Protein AF-A0AAF0UEZ4-F1 (afdb_monomer_lite)

InterPro domains:
  IPR000528 Plant non-specific lipid-transfer protein/Par allergen [PR00382] (25-41)
  IPR000528 Plant non-specific lipid-transfer protein/Par allergen [PR00382] (63-78)
  IPR000528 Plant non-specific lipid-transfer protein/Par allergen [PR00382] (80-97)
  IPR000528 Plant non-specific lipid-transfer protein/Par allergen [PR00382] (99-110)
  IPR000528 Plant non-specific lipid-transfer protein/Par allergen [PTHR33076] (3-109)
  IPR016140 Bifunctional inhibitor/plant lipid transfer protein/seed storage helical domain [PF00234] (26-108)
  IPR016140 Bifunctional inhibitor/plant lipid transfer protein/seed storage helical domain [SM00499] (11-108)
  IPR036312 Bifunctional inhibitor/plant lipid transfer protein/seed storage helical domain superfamily [G3DSA:1.10.110.10] (23-111)
  IPR036312 Bifunctional inhibitor/plant lipid transfer protein/seed storage helical domain superfamily [SSF47699] (25-111)

Organism: Solanum verrucosum (NCBI:txid315347)

Structure (mmCIF, N/CA/C/O backbone):
data_AF-A0AAF0UEZ4-F1
#
_entry.id   AF-A0AAF0UEZ4-F1
#
loop_
_atom_site.group_PDB
_atom_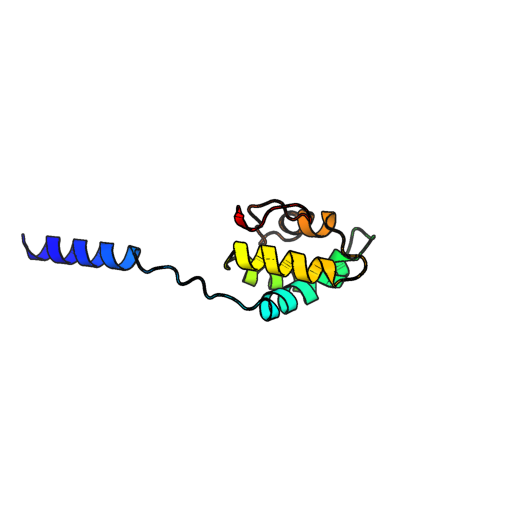site.id
_atom_site.type_symbol
_atom_site.label_atom_id
_atom_site.label_alt_id
_atom_site.label_comp_id
_atom_site.label_asym_id
_atom_site.label_entity_id
_atom_site.label_seq_id
_atom_site.pdbx_PDB_ins_code
_atom_site.Cartn_x
_atom_site.Cartn_y
_atom_site.Cartn_z
_atom_site.occupancy
_atom_site.B_iso_or_equiv
_atom_site.auth_seq_id
_atom_site.auth_comp_id
_atom_site.auth_asym_id
_atom_site.auth_atom_id
_atom_site.pdbx_PDB_model_num
ATOM 1 N N . MET A 1 1 ? -28.044 27.692 35.771 1.00 49.56 1 MET A N 1
ATOM 2 C CA . MET A 1 1 ? -27.027 26.616 35.819 1.00 49.56 1 MET A CA 1
ATOM 3 C C . MET A 1 1 ? -27.402 25.381 34.986 1.00 49.56 1 MET A C 1
ATOM 5 O O . MET A 1 1 ? -26.524 24.845 34.331 1.00 49.56 1 MET A O 1
ATOM 9 N N . ALA A 1 2 ? -28.679 24.979 34.892 1.00 55.41 2 ALA A N 1
ATOM 10 C CA . ALA A 1 2 ? -29.102 23.804 34.103 1.00 55.41 2 ALA A CA 1
ATOM 11 C C . ALA A 1 2 ? -28.901 23.903 32.567 1.00 55.41 2 ALA A C 1
ATOM 13 O O . ALA A 1 2 ? -28.677 22.896 31.905 1.00 55.41 2 ALA A O 1
ATOM 14 N N . LYS A 1 3 ? -28.947 25.115 31.990 1.00 50.69 3 LYS A N 1
ATOM 15 C CA . LYS A 1 3 ? -28.808 25.340 30.534 1.00 50.69 3 LYS A CA 1
ATOM 16 C C . LYS A 1 3 ? -27.414 24.994 29.984 1.00 50.69 3 LYS A C 1
ATOM 18 O O . LYS A 1 3 ? -27.317 24.502 28.869 1.00 50.69 3 LYS A O 1
ATOM 23 N N . ILE A 1 4 ? -26.360 25.224 30.773 1.00 56.38 4 ILE A N 1
ATOM 24 C CA . ILE A 1 4 ? -24.969 24.965 30.362 1.00 56.38 4 ILE A CA 1
ATOM 25 C C . ILE A 1 4 ? -24.676 23.463 30.429 1.00 56.38 4 ILE A C 1
ATOM 27 O O . ILE A 1 4 ? -24.109 22.910 29.495 1.00 56.38 4 ILE A O 1
ATOM 31 N N . ALA A 1 5 ? -25.151 22.783 31.479 1.00 55.16 5 ALA A N 1
ATOM 32 C CA . ALA A 1 5 ? -24.993 21.336 31.627 1.00 55.16 5 ALA A CA 1
ATOM 33 C C . ALA A 1 5 ? -25.631 20.558 30.461 1.00 55.16 5 ALA A C 1
ATOM 35 O O . ALA A 1 5 ? -25.014 19.645 29.925 1.00 55.16 5 ALA A O 1
ATOM 36 N N . CYS A 1 6 ? -26.819 20.971 30.004 1.00 55.22 6 CYS A N 1
ATOM 37 C CA . CYS A 1 6 ? -27.496 20.336 28.868 1.00 55.22 6 CYS A CA 1
ATOM 38 C C . CYS A 1 6 ? -26.700 20.468 27.556 1.00 55.22 6 CYS A C 1
ATOM 40 O O . CYS A 1 6 ? -26.620 19.530 26.768 1.00 55.22 6 CYS A O 1
ATOM 42 N N . MET A 1 7 ? -26.073 21.628 27.339 1.00 53.12 7 MET A N 1
ATOM 43 C CA . MET A 1 7 ? -25.322 21.927 26.118 1.00 53.12 7 MET A CA 1
ATOM 44 C C . MET A 1 7 ? -23.981 21.176 26.058 1.00 53.12 7 MET A C 1
ATOM 46 O O . MET A 1 7 ? -23.578 20.725 24.990 1.00 53.12 7 MET A O 1
ATOM 50 N N . VAL A 1 8 ? -23.323 20.972 27.206 1.00 55.62 8 VAL A N 1
ATOM 51 C CA . VAL A 1 8 ? -22.079 20.184 27.299 1.00 55.62 8 VAL A CA 1
ATOM 52 C C . VAL A 1 8 ? -22.342 18.695 27.052 1.00 55.62 8 VAL A C 1
ATOM 54 O O . VAL A 1 8 ? -21.557 18.042 26.367 1.00 55.62 8 VAL A O 1
ATOM 57 N N . VAL A 1 9 ? -23.469 18.167 27.543 1.00 55.81 9 VAL A N 1
ATOM 58 C CA . VAL A 1 9 ? -23.875 16.772 27.298 1.00 55.81 9 VAL A CA 1
ATOM 59 C C . VAL A 1 9 ? -24.157 16.535 25.810 1.00 55.81 9 VAL A C 1
ATOM 61 O O . VAL A 1 9 ? -23.704 15.537 25.260 1.00 55.81 9 VAL A O 1
ATOM 64 N N . LEU A 1 10 ? -24.815 17.478 25.126 1.00 53.78 10 LEU A N 1
ATOM 65 C CA . LEU A 1 10 ? -25.062 17.398 23.680 1.00 53.78 10 LEU A CA 1
ATOM 66 C C . LEU A 1 10 ? -23.768 17.418 22.846 1.00 53.78 10 LEU A C 1
ATOM 68 O O . LEU A 1 10 ? -23.671 16.670 21.877 1.00 53.78 10 LEU A O 1
ATOM 72 N N . CYS A 1 11 ? -22.754 18.200 23.236 1.00 52.47 11 CYS A N 1
ATOM 73 C CA . CYS A 1 11 ? -21.460 18.213 22.540 1.00 52.47 11 CYS A CA 1
ATOM 74 C C . CYS A 1 11 ? -20.670 16.906 22.707 1.00 52.47 11 CYS A C 1
ATOM 76 O O . CYS A 1 11 ? -19.977 16.495 21.779 1.00 52.47 11 CYS A O 1
ATOM 78 N N . MET A 1 12 ? -20.777 16.235 23.859 1.00 52.06 12 MET A N 1
ATOM 79 C CA . MET A 1 12 ? -20.099 14.950 24.072 1.00 52.06 12 MET A C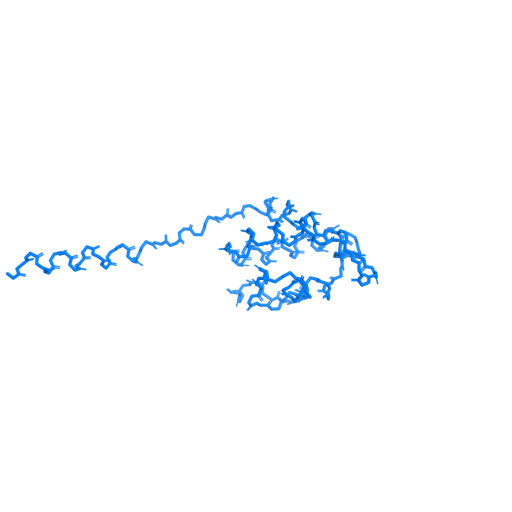A 1
ATOM 80 C C . MET A 1 12 ? -20.746 13.806 23.284 1.00 52.06 12 MET A C 1
ATOM 82 O O . MET A 1 12 ? -20.032 12.927 22.819 1.00 52.06 12 MET A O 1
ATOM 86 N N . VAL A 1 13 ? -22.066 13.835 23.067 1.00 51.78 13 VAL A N 1
ATOM 87 C CA . VAL A 1 13 ? -22.787 12.787 22.317 1.00 51.78 13 VAL A CA 1
ATOM 88 C C . VAL A 1 13 ? -22.429 12.784 20.822 1.00 51.78 13 VAL A C 1
ATOM 90 O O . VAL A 1 13 ? -22.419 11.723 20.205 1.00 51.78 13 VAL A O 1
ATOM 93 N N . VAL A 1 14 ? -22.052 13.929 20.240 1.00 52.00 14 VAL A N 1
ATOM 94 C CA . VAL A 1 14 ? -21.605 14.011 18.831 1.00 52.00 14 VAL A CA 1
ATOM 95 C C . VAL A 1 14 ? -20.230 13.357 18.617 1.00 52.00 14 VAL A C 1
ATOM 97 O O . VAL A 1 14 ? -19.939 12.889 17.520 1.00 52.00 14 VAL A O 1
ATOM 100 N N . LEU A 1 15 ? -19.400 13.259 19.660 1.00 50.19 15 LEU A N 1
ATOM 101 C CA . LEU A 1 15 ? -18.072 12.634 19.588 1.00 50.19 15 LEU A CA 1
ATOM 102 C C . LEU A 1 15 ? -18.113 11.099 19.681 1.00 50.19 15 LEU A C 1
ATOM 104 O O . LEU A 1 15 ? -17.098 10.455 19.441 1.00 50.19 15 LEU A O 1
ATOM 108 N N . ILE A 1 16 ? -19.273 10.520 20.012 1.00 45.44 16 ILE A N 1
ATOM 109 C CA . ILE A 1 16 ? -19.496 9.066 20.107 1.00 45.44 16 ILE A CA 1
ATOM 110 C C . ILE A 1 16 ? -20.278 8.539 18.902 1.00 45.44 16 ILE A C 1
ATOM 112 O O . ILE A 1 16 ? -20.831 7.440 18.957 1.00 45.44 16 ILE A O 1
ATOM 116 N N . ALA A 1 17 ? -20.362 9.312 17.814 1.00 43.66 17 ALA A N 1
ATOM 117 C CA . ALA A 1 17 ? -20.821 8.753 16.555 1.00 43.66 17 ALA A CA 1
ATOM 118 C C . ALA A 1 17 ? -19.900 7.564 16.243 1.00 43.66 17 ALA A C 1
ATOM 120 O O . ALA A 1 17 ? -18.690 7.776 16.117 1.00 43.66 17 ALA A O 1
ATOM 121 N N . PRO A 1 18 ? -20.418 6.322 16.160 1.00 41.22 18 PRO A N 1
ATOM 122 C CA . PRO A 1 18 ? -19.609 5.242 15.644 1.00 41.22 18 PRO A CA 1
ATOM 123 C C . PRO A 1 18 ? -19.170 5.722 14.271 1.00 41.22 18 PRO A C 1
ATOM 125 O O . PRO A 1 18 ? -20.007 6.059 13.430 1.00 41.22 18 PRO A O 1
ATOM 128 N N . HIS A 1 19 ? -17.862 5.834 14.069 1.00 42.44 19 HIS A N 1
ATOM 129 C CA . HIS A 1 19 ? -17.320 5.866 12.731 1.00 42.44 19 HIS A CA 1
ATOM 130 C C . HIS A 1 19 ? -17.798 4.554 12.115 1.00 42.44 19 HIS A C 1
ATOM 132 O O . HIS A 1 19 ? -17.198 3.502 12.321 1.00 42.44 19 HIS A O 1
ATOM 138 N N . THR A 1 20 ? -18.949 4.567 11.446 1.00 41.38 20 THR A N 1
ATOM 139 C CA . THR A 1 20 ? -19.295 3.528 10.500 1.00 41.38 20 THR A CA 1
ATOM 140 C C . THR A 1 20 ? -18.262 3.704 9.405 1.00 41.38 20 THR A C 1
ATOM 142 O O . THR A 1 20 ? -18.461 4.464 8.461 1.00 41.38 20 THR A O 1
ATOM 145 N N . GLN A 1 21 ? -17.090 3.088 9.609 1.00 48.38 21 GLN A N 1
ATOM 146 C CA . GLN A 1 21 ? -16.114 2.833 8.566 1.00 48.38 21 GLN A CA 1
ATOM 147 C C . GLN A 1 21 ? -16.946 2.213 7.456 1.00 48.38 21 GLN A C 1
ATOM 149 O O . GLN A 1 21 ? -17.467 1.109 7.613 1.00 48.38 21 GLN A O 1
ATOM 154 N N . ALA A 1 22 ? -17.218 2.999 6.413 1.00 49.75 22 ALA A N 1
ATOM 155 C CA . ALA A 1 22 ? -17.921 2.498 5.255 1.00 49.75 22 ALA A CA 1
ATOM 156 C C . ALA A 1 22 ? -17.112 1.286 4.812 1.00 49.75 22 ALA A C 1
ATOM 158 O O . ALA A 1 22 ? -15.925 1.420 4.505 1.00 49.75 22 ALA A O 1
ATOM 159 N N . LEU A 1 23 ? -17.723 0.106 4.918 1.00 54.88 23 LEU A N 1
ATOM 160 C CA . LEU A 1 23 ? -17.085 -1.144 4.561 1.00 54.88 23 LEU A CA 1
ATOM 161 C C . LEU A 1 23 ? -16.913 -1.090 3.050 1.00 54.88 23 LEU A C 1
ATOM 163 O O . LEU A 1 23 ? -17.843 -1.384 2.299 1.00 54.88 23 LEU A O 1
ATOM 167 N N . ILE A 1 24 ? -15.775 -0.577 2.604 1.00 64.38 24 ILE A N 1
ATOM 168 C CA . ILE A 1 24 ? -15.550 -0.435 1.182 1.00 64.38 24 ILE A CA 1
ATOM 169 C C . ILE A 1 24 ? -15.361 -1.828 0.604 1.00 64.38 24 ILE A C 1
ATOM 171 O O . ILE A 1 24 ? -14.541 -2.602 1.103 1.00 64.38 24 ILE A O 1
ATOM 175 N N . PRO A 1 25 ? -16.124 -2.185 -0.437 1.00 73.94 25 PRO A N 1
ATOM 176 C CA . PRO A 1 25 ? -15.929 -3.458 -1.093 1.00 73.94 25 PRO A CA 1
ATOM 177 C C . PRO A 1 25 ? -14.510 -3.517 -1.665 1.00 73.94 25 PRO A C 1
ATOM 179 O O . PRO A 1 25 ? -14.010 -2.545 -2.229 1.00 73.94 25 PRO A O 1
ATOM 182 N N . CYS A 1 26 ? -13.875 -4.692 -1.610 1.00 79.06 26 CYS A N 1
ATOM 183 C CA . CYS A 1 26 ? -12.559 -4.889 -2.229 1.00 79.06 26 CYS A CA 1
ATOM 184 C C . CYS A 1 26 ? -12.519 -4.512 -3.718 1.00 79.06 26 CYS A C 1
ATOM 186 O O . CYS A 1 26 ? -11.444 -4.254 -4.246 1.00 79.06 26 CYS A O 1
ATOM 188 N N . VAL A 1 27 ? -13.678 -4.444 -4.382 1.00 79.19 27 VAL A N 1
ATOM 189 C CA . VAL A 1 27 ? -13.821 -3.938 -5.751 1.00 79.19 27 VAL A CA 1
ATOM 190 C C . VAL A 1 27 ? -13.282 -2.513 -5.893 1.00 79.19 27 VAL A C 1
ATOM 192 O O . VAL A 1 27 ? -12.569 -2.245 -6.856 1.00 79.19 27 VAL A O 1
ATOM 195 N N . ASP A 1 28 ? -13.541 -1.621 -4.938 1.00 80.94 28 ASP A N 1
ATOM 196 C CA . ASP A 1 28 ? -13.031 -0.250 -5.015 1.00 80.94 28 ASP A CA 1
ATOM 197 C C . ASP A 1 28 ? -11.519 -0.235 -4.763 1.00 80.94 28 ASP A C 1
ATOM 199 O O . ASP A 1 28 ? -10.766 0.340 -5.546 1.00 80.94 28 ASP A O 1
ATOM 203 N N . VAL A 1 29 ? -11.040 -0.958 -3.741 1.00 81.88 29 VAL A N 1
ATOM 204 C CA . VAL A 1 29 ? -9.597 -1.088 -3.454 1.00 81.88 29 VAL A CA 1
ATOM 205 C C . VAL A 1 29 ? -8.842 -1.624 -4.672 1.00 81.88 29 VAL A C 1
ATOM 207 O O . VAL A 1 29 ? -7.781 -1.109 -5.024 1.00 81.88 29 VAL A O 1
ATOM 210 N N . LYS A 1 30 ? -9.418 -2.605 -5.369 1.00 84.38 30 LYS A N 1
ATOM 211 C CA . LYS A 1 30 ? -8.893 -3.138 -6.624 1.00 84.38 30 LYS A CA 1
ATOM 212 C C . LYS A 1 30 ? -8.771 -2.069 -7.704 1.00 84.38 30 LYS A C 1
ATOM 214 O O . LYS A 1 30 ? -7.739 -2.022 -8.366 1.00 84.38 30 LYS A O 1
ATOM 219 N N . LEU A 1 31 ? -9.780 -1.216 -7.896 1.00 85.12 31 LEU A N 1
ATOM 220 C CA . LEU A 1 31 ? -9.719 -0.132 -8.886 1.00 85.12 31 LEU A CA 1
ATOM 221 C C . LEU A 1 31 ? -8.574 0.840 -8.578 1.00 85.12 31 LEU A C 1
ATOM 223 O O . LEU A 1 31 ? -7.851 1.247 -9.486 1.00 85.12 31 LEU A O 1
ATOM 227 N N . HIS A 1 32 ? -8.350 1.141 -7.300 1.00 85.38 32 HIS A N 1
ATOM 228 C CA . HIS A 1 32 ? -7.235 1.984 -6.874 1.00 85.38 32 HIS A CA 1
ATOM 229 C C . HIS A 1 32 ? -5.870 1.297 -7.057 1.00 85.38 32 HIS A C 1
ATOM 231 O O . HIS A 1 32 ? -4.926 1.928 -7.533 1.00 85.38 32 HIS A O 1
ATOM 237 N N . ILE A 1 33 ? -5.757 -0.001 -6.748 1.00 87.56 33 ILE A N 1
ATOM 238 C CA . ILE A 1 33 ? -4.534 -0.795 -6.967 1.00 87.56 33 ILE A CA 1
ATOM 239 C C . ILE A 1 33 ? -4.250 -0.990 -8.461 1.00 87.56 33 ILE A C 1
ATOM 241 O O . ILE A 1 33 ? -3.084 -1.027 -8.855 1.00 87.56 33 ILE A O 1
ATOM 245 N N . ALA A 1 34 ? -5.277 -1.072 -9.312 1.00 88.94 34 ALA A N 1
ATOM 246 C CA . ALA A 1 34 ? -5.126 -1.262 -10.754 1.00 88.94 34 ALA A CA 1
ATOM 247 C C . ALA A 1 34 ? -4.261 -0.163 -11.393 1.00 88.94 34 ALA A C 1
ATOM 249 O O . ALA A 1 34 ? -3.397 -0.465 -12.216 1.00 88.94 34 ALA A O 1
ATOM 250 N N . ALA A 1 35 ? -4.414 1.090 -10.948 1.00 89.88 35 ALA A N 1
ATOM 251 C CA . ALA A 1 35 ? -3.578 2.213 -11.382 1.00 89.88 35 ALA A CA 1
ATOM 252 C C . ALA A 1 35 ? -2.090 2.048 -11.005 1.00 89.88 35 ALA A C 1
ATOM 254 O O . ALA A 1 35 ? -1.216 2.660 -11.615 1.00 89.88 35 ALA A O 1
ATOM 255 N N . CYS A 1 36 ? -1.789 1.208 -10.014 1.00 91.75 36 CYS A N 1
ATOM 256 C CA . CYS A 1 36 ? -0.446 0.946 -9.507 1.00 91.75 36 CYS A CA 1
ATOM 257 C C . CYS A 1 36 ? 0.199 -0.323 -10.070 1.00 91.75 36 CYS A C 1
ATOM 259 O O . CYS A 1 36 ? 1.402 -0.510 -9.878 1.00 91.75 36 CYS A O 1
ATOM 261 N N . VAL A 1 37 ? -0.550 -1.185 -10.768 1.00 92.25 37 VAL A N 1
ATOM 262 C CA . VAL A 1 37 ? -0.047 -2.467 -11.297 1.00 92.25 37 VAL A CA 1
ATOM 263 C C . VAL A 1 37 ? 1.269 -2.310 -12.069 1.00 92.25 37 VAL A C 1
ATOM 265 O O . VAL A 1 37 ? 2.206 -3.033 -11.735 1.00 92.25 37 VAL A O 1
ATOM 268 N N . PRO A 1 38 ? 1.429 -1.341 -12.999 1.00 91.94 38 PRO A N 1
ATOM 269 C CA . PRO A 1 38 ? 2.687 -1.179 -13.727 1.00 91.94 38 PRO A CA 1
ATOM 270 C C . PRO A 1 38 ? 3.898 -0.941 -12.820 1.00 91.94 38 PRO A C 1
ATOM 272 O O . PRO A 1 38 ? 4.997 -1.366 -13.150 1.00 91.94 38 PRO A O 1
ATOM 275 N N . TYR A 1 39 ? 3.724 -0.270 -11.680 1.00 92.44 39 TYR A N 1
ATOM 276 C CA . TYR A 1 39 ? 4.794 -0.069 -10.702 1.00 92.44 39 TYR A CA 1
ATOM 277 C C . TYR A 1 39 ? 5.020 -1.318 -9.842 1.00 92.44 39 TYR A C 1
ATOM 279 O O . TYR A 1 39 ? 6.164 -1.715 -9.617 1.00 92.44 39 TYR A O 1
ATOM 287 N N . LEU A 1 40 ? 3.930 -1.948 -9.397 1.00 92.88 40 LEU A N 1
ATOM 288 C CA . LEU A 1 40 ? 3.932 -3.107 -8.502 1.00 92.88 40 LEU A CA 1
ATOM 289 C C . LEU A 1 40 ? 4.511 -4.372 -9.142 1.00 92.88 40 LEU A C 1
ATOM 291 O O . LEU A 1 40 ? 4.965 -5.250 -8.416 1.00 92.88 40 LEU A O 1
ATOM 295 N N . THR A 1 41 ? 4.524 -4.465 -10.471 1.00 94.19 41 THR A N 1
ATOM 296 C CA . THR A 1 41 ? 5.107 -5.596 -11.213 1.00 94.19 41 THR A CA 1
ATOM 297 C C . THR A 1 41 ? 6.418 -5.249 -11.916 1.00 94.19 41 THR A C 1
ATOM 299 O O . THR A 1 41 ? 7.005 -6.088 -12.599 1.00 94.19 41 THR A O 1
ATOM 302 N N . SER A 1 42 ? 6.877 -4.000 -11.821 1.00 91.38 42 SER A N 1
ATOM 303 C CA . SER A 1 42 ? 8.046 -3.543 -12.565 1.00 91.38 42 SER A CA 1
ATOM 304 C C . SER A 1 42 ? 9.350 -3.861 -11.844 1.00 91.38 42 SER A C 1
ATOM 306 O O . SER A 1 42 ? 9.560 -3.488 -10.690 1.00 91.38 42 SER A O 1
ATOM 308 N N . LEU A 1 43 ? 10.282 -4.461 -12.584 1.00 87.75 43 LEU A N 1
ATOM 309 C CA . LEU A 1 43 ? 11.664 -4.664 -12.147 1.00 87.75 43 LEU A CA 1
ATOM 310 C C . LEU A 1 43 ? 12.525 -3.402 -12.306 1.00 87.75 43 LEU A C 1
ATOM 312 O O . LEU A 1 43 ? 13.628 -3.343 -11.764 1.00 87.75 43 LEU A O 1
ATOM 316 N N . VAL A 1 44 ? 12.042 -2.381 -13.024 1.00 84.81 44 VAL A N 1
ATOM 317 C CA . VAL A 1 44 ? 12.771 -1.119 -13.188 1.00 84.81 44 VAL A CA 1
ATOM 318 C C . VAL A 1 44 ? 12.420 -0.126 -12.071 1.00 84.81 44 VAL A C 1
ATOM 320 O O . VAL A 1 44 ? 11.291 -0.104 -11.569 1.00 84.81 44 VAL A O 1
ATOM 323 N N . PRO A 1 45 ? 13.381 0.700 -11.625 1.00 68.25 45 PRO A N 1
ATOM 324 C CA . PRO A 1 45 ? 13.167 1.620 -10.510 1.00 68.25 45 PRO A CA 1
ATOM 325 C C . PRO A 1 45 ? 12.265 2.811 -10.861 1.00 68.25 45 PRO A C 1
ATOM 327 O O . PRO A 1 45 ? 11.531 3.271 -9.991 1.00 68.25 45 PRO A O 1
ATOM 330 N N . LEU A 1 46 ? 12.274 3.282 -12.114 1.00 76.69 46 LEU A N 1
ATOM 331 C CA . LEU A 1 46 ? 11.463 4.419 -12.554 1.00 76.69 46 LEU A CA 1
ATOM 332 C C . LEU A 1 46 ? 10.229 3.942 -13.324 1.00 76.69 46 LEU A C 1
ATOM 334 O O . LEU A 1 46 ? 10.345 3.396 -14.418 1.00 76.69 46 LEU A O 1
ATOM 338 N N . VAL A 1 47 ? 9.050 4.197 -12.760 1.00 82.38 47 VAL A N 1
ATOM 339 C CA . VAL A 1 47 ? 7.747 4.024 -13.415 1.00 82.38 47 VAL A CA 1
ATOM 340 C C . VAL A 1 47 ? 6.908 5.267 -13.106 1.00 82.38 47 VAL A C 1
ATOM 342 O O . VAL A 1 47 ? 6.960 5.745 -11.972 1.00 82.38 47 VAL A O 1
ATOM 345 N N . PRO A 1 48 ? 6.145 5.817 -14.066 1.00 80.31 48 PRO A 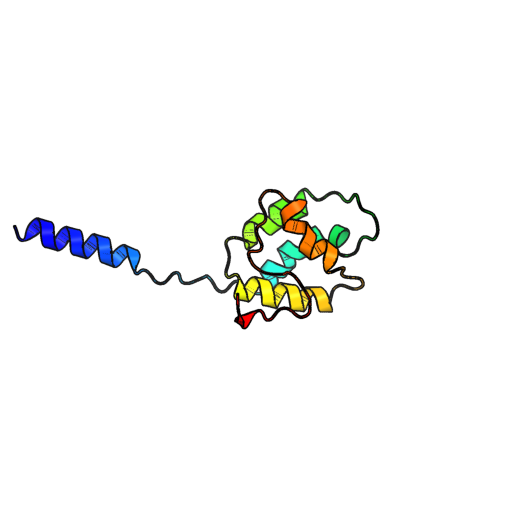N 1
ATOM 346 C CA . PRO A 1 48 ? 5.215 6.905 -13.787 1.00 80.31 48 PRO A CA 1
ATOM 347 C C . PRO A 1 48 ? 4.200 6.492 -12.712 1.00 80.31 48 PRO A C 1
ATOM 349 O O . PRO A 1 48 ? 3.509 5.489 -12.861 1.00 80.31 48 PRO A O 1
ATOM 352 N N . LEU A 1 49 ? 4.118 7.265 -11.627 1.00 83.12 49 LEU A N 1
ATOM 353 C CA . LEU A 1 49 ? 3.282 6.965 -10.455 1.00 83.12 49 LEU A CA 1
ATOM 354 C C . LEU A 1 49 ? 2.115 7.948 -10.261 1.00 83.12 49 LEU A C 1
ATOM 356 O O . LEU A 1 49 ? 1.366 7.796 -9.304 1.00 83.12 49 LEU A O 1
ATOM 360 N N . GLY A 1 50 ? 1.948 8.946 -11.138 1.00 81.44 50 GLY A N 1
ATOM 361 C CA . GLY A 1 50 ? 0.991 10.049 -10.944 1.00 81.44 50 GLY A CA 1
ATOM 362 C C . GLY A 1 50 ? -0.430 9.584 -10.604 1.00 81.44 50 GLY A C 1
ATOM 363 O O . GLY A 1 50 ? -0.964 9.936 -9.548 1.00 81.44 50 GLY A O 1
ATOM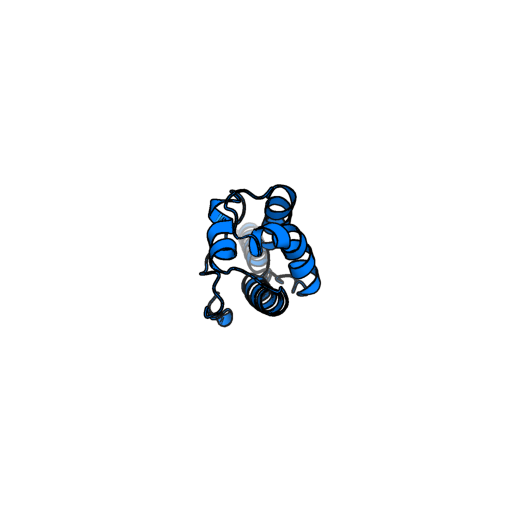 364 N N . ASP A 1 51 ? -1.003 8.719 -11.442 1.00 86.00 51 ASP A N 1
ATOM 365 C CA . ASP A 1 51 ? -2.359 8.191 -11.237 1.00 86.00 51 ASP A CA 1
ATOM 366 C C . ASP A 1 51 ? -2.424 7.187 -10.077 1.00 86.00 51 ASP A C 1
ATOM 368 O O . ASP A 1 51 ? -3.404 7.156 -9.330 1.00 86.00 51 ASP A O 1
ATOM 372 N N . CYS A 1 52 ? -1.352 6.415 -9.868 1.00 90.25 52 CYS A N 1
ATOM 373 C CA . CYS A 1 52 ? -1.237 5.472 -8.757 1.00 90.25 52 CYS A CA 1
ATOM 374 C C . CYS A 1 52 ? -1.270 6.186 -7.397 1.00 90.25 52 CYS A C 1
ATOM 376 O O . CYS A 1 52 ? -2.109 5.872 -6.554 1.00 90.25 52 CYS A O 1
ATOM 378 N N . CYS A 1 53 ? -0.409 7.184 -7.177 1.00 90.44 53 CYS A N 1
ATOM 379 C CA . CYS A 1 53 ? -0.338 7.892 -5.898 1.00 90.44 53 CYS A CA 1
ATOM 380 C C . CYS A 1 53 ? -1.638 8.647 -5.587 1.00 90.44 53 CYS A C 1
ATOM 382 O O . CYS A 1 53 ? -2.089 8.646 -4.442 1.00 90.44 53 CYS A O 1
ATOM 384 N N . SER A 1 54 ? -2.255 9.255 -6.604 1.00 87.56 54 SER A N 1
ATOM 385 C CA . SER A 1 54 ? -3.546 9.944 -6.474 1.00 87.56 54 SER A CA 1
ATOM 386 C C . SER A 1 54 ? -4.662 8.978 -6.072 1.00 87.56 54 SER A C 1
ATOM 388 O O . SER A 1 54 ? -5.454 9.274 -5.179 1.00 87.56 54 SER A O 1
ATOM 390 N N . SER A 1 55 ? -4.686 7.794 -6.689 1.00 84.75 55 SER A N 1
ATOM 391 C CA . SER A 1 55 ? -5.667 6.749 -6.395 1.00 84.75 55 SER A CA 1
ATOM 392 C C . SER A 1 55 ? -5.477 6.162 -4.996 1.00 84.75 55 SER A C 1
ATOM 394 O O . SER A 1 55 ? -6.455 5.965 -4.282 1.00 84.75 55 SER A O 1
ATOM 396 N N . LEU A 1 56 ? -4.236 5.917 -4.572 1.00 84.88 56 LEU A N 1
ATOM 397 C CA . LEU A 1 56 ? -3.940 5.354 -3.252 1.00 84.88 56 LEU A CA 1
ATOM 398 C C . LEU A 1 56 ? -4.268 6.312 -2.103 1.00 84.88 56 LEU A C 1
ATOM 400 O O . LEU A 1 56 ? -4.748 5.864 -1.063 1.00 84.88 56 LEU A O 1
ATOM 404 N N . ALA A 1 57 ? -4.067 7.620 -2.290 1.00 81.81 57 ALA A N 1
ATOM 405 C CA . ALA A 1 57 ? -4.404 8.625 -1.281 1.00 81.81 57 ALA A CA 1
ATOM 406 C C . ALA A 1 57 ? -5.897 8.591 -0.893 1.00 81.81 57 ALA A C 1
ATOM 408 O O . ALA A 1 57 ? -6.246 8.846 0.262 1.00 81.81 57 ALA A O 1
ATOM 409 N N . ALA A 1 58 ? -6.776 8.217 -1.831 1.00 75.81 58 ALA A N 1
ATOM 410 C CA . ALA A 1 58 ? -8.206 8.070 -1.572 1.00 75.81 58 ALA A CA 1
ATOM 411 C C . ALA A 1 58 ? -8.528 6.880 -0.645 1.00 75.81 58 ALA A C 1
ATOM 413 O O . ALA A 1 58 ? -9.455 6.972 0.157 1.00 75.81 58 ALA A O 1
ATOM 414 N N . ILE A 1 59 ? -7.749 5.791 -0.701 1.00 73.75 59 ILE A N 1
ATOM 415 C CA . ILE A 1 59 ? -7.994 4.573 0.097 1.00 73.75 59 ILE A CA 1
ATOM 416 C C . ILE A 1 59 ? -7.182 4.493 1.393 1.00 73.75 59 ILE A C 1
ATOM 418 O O . ILE A 1 59 ? -7.503 3.68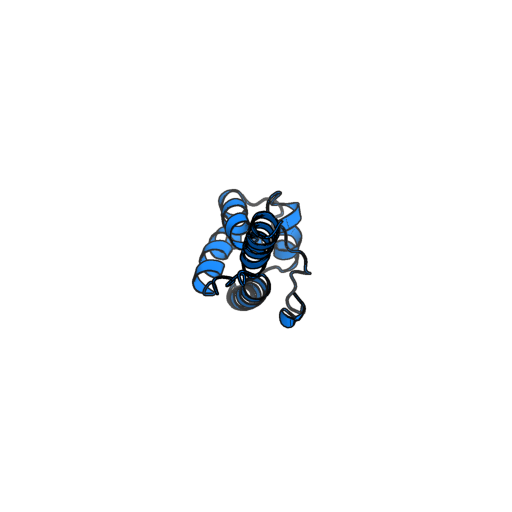5 2.259 1.00 73.75 59 ILE A O 1
ATOM 422 N N . THR A 1 60 ? -6.160 5.329 1.592 1.00 66.88 60 THR A N 1
ATOM 423 C CA . THR A 1 60 ? -5.419 5.384 2.871 1.00 66.88 60 THR A CA 1
ATOM 424 C C . THR A 1 60 ? -6.213 6.014 4.018 1.00 66.88 60 THR A C 1
ATOM 426 O O . THR A 1 60 ? -5.879 5.812 5.183 1.00 66.88 60 THR A O 1
ATOM 429 N N . ILE A 1 61 ? -7.276 6.761 3.703 1.00 64.44 61 ILE A N 1
ATOM 430 C CA . ILE A 1 61 ? -8.212 7.350 4.684 1.00 64.44 61 ILE A CA 1
ATOM 431 C C . ILE A 1 61 ? -9.232 6.302 5.177 1.00 64.44 61 ILE A C 1
ATOM 433 O O . ILE A 1 61 ? -9.965 6.516 6.139 1.00 64.44 61 ILE A O 1
ATOM 437 N N . LEU A 1 62 ? -9.268 5.151 4.517 1.00 67.06 62 LEU A N 1
ATOM 438 C CA . LEU A 1 62 ? -10.316 4.159 4.626 1.00 67.06 62 LEU A CA 1
ATOM 439 C C . LEU A 1 62 ? -10.030 3.086 5.675 1.00 67.06 62 LEU A C 1
ATOM 441 O O . LEU A 1 62 ? -8.945 3.039 6.251 1.00 67.06 62 LEU A O 1
ATOM 445 N N . ASP A 1 63 ? -11.007 2.203 5.889 1.00 73.44 63 ASP A N 1
ATOM 446 C CA . ASP A 1 63 ? -10.882 1.037 6.754 1.00 73.44 63 ASP A CA 1
ATOM 447 C C . ASP A 1 63 ? -9.609 0.229 6.449 1.00 73.44 63 ASP A C 1
ATOM 449 O O . ASP A 1 63 ? -9.507 -0.491 5.454 1.00 73.44 63 ASP A O 1
ATOM 453 N N . ARG A 1 64 ? -8.622 0.375 7.334 1.00 82.19 64 ARG A N 1
ATOM 454 C CA . ARG A 1 64 ? -7.261 -0.127 7.151 1.00 82.19 64 ARG A CA 1
ATOM 455 C C . ARG A 1 64 ? -7.212 -1.651 7.120 1.00 82.19 64 ARG A C 1
ATOM 457 O O . ARG A 1 64 ? -6.445 -2.217 6.342 1.00 82.19 64 ARG A O 1
ATOM 464 N N . GLN A 1 65 ? -8.047 -2.308 7.926 1.00 85.44 65 GLN A N 1
ATOM 465 C CA . GLN A 1 65 ? -8.154 -3.767 7.950 1.00 85.44 65 GLN A CA 1
ATOM 466 C C . GLN A 1 65 ? -8.698 -4.280 6.620 1.00 85.44 65 GLN A C 1
ATOM 468 O O . GLN A 1 65 ? -8.136 -5.205 6.027 1.00 85.44 65 GLN A O 1
ATOM 473 N N . THR A 1 66 ? -9.745 -3.636 6.107 1.00 83.69 66 THR A N 1
ATOM 474 C CA . THR A 1 66 ? -10.318 -3.960 4.798 1.00 83.69 66 THR A CA 1
ATOM 475 C C . THR A 1 66 ? -9.295 -3.738 3.682 1.00 83.69 66 THR A C 1
ATOM 477 O O . THR A 1 66 ? -9.011 -4.668 2.928 1.00 83.69 66 THR A O 1
ATOM 480 N N . THR A 1 67 ? -8.641 -2.575 3.625 1.00 84.56 67 THR A N 1
ATOM 481 C CA . THR A 1 67 ? -7.598 -2.281 2.626 1.00 84.56 67 THR A CA 1
ATOM 482 C C . THR A 1 67 ? -6.443 -3.286 2.676 1.00 84.56 67 THR A C 1
ATOM 484 O O . THR A 1 67 ? -6.004 -3.756 1.626 1.00 84.56 67 THR A O 1
ATOM 487 N N . CYS A 1 68 ? -5.979 -3.670 3.870 1.00 89.19 68 CYS A N 1
ATOM 488 C CA . CYS A 1 68 ? -4.940 -4.688 4.042 1.00 89.19 68 CYS A CA 1
ATOM 489 C C . CYS A 1 68 ? -5.362 -6.037 3.442 1.00 89.19 68 CYS A C 1
ATOM 491 O O . CYS A 1 68 ? -4.629 -6.619 2.639 1.00 89.19 68 CYS A O 1
ATOM 493 N N . ASN A 1 69 ? -6.562 -6.514 3.781 1.00 89.38 69 ASN A N 1
ATOM 494 C CA . ASN A 1 69 ? -7.069 -7.790 3.281 1.00 89.38 69 ASN A CA 1
ATOM 495 C C . ASN A 1 69 ? -7.273 -7.768 1.760 1.00 89.38 69 ASN A C 1
ATOM 497 O O . ASN A 1 69 ? -6.839 -8.691 1.070 1.00 89.38 69 ASN A O 1
ATOM 501 N N . CYS A 1 70 ? -7.863 -6.701 1.219 1.00 89.00 70 CYS A N 1
ATOM 502 C CA . CYS A 1 70 ? -8.075 -6.566 -0.219 1.00 89.00 70 CYS A CA 1
ATOM 503 C C . CYS A 1 70 ? -6.746 -6.486 -0.987 1.00 89.00 70 CYS A C 1
ATOM 505 O O . CYS A 1 70 ? -6.594 -7.156 -2.005 1.00 89.00 70 CYS A O 1
ATOM 507 N N . LEU A 1 71 ? -5.747 -5.753 -0.476 1.00 88.50 71 LEU A N 1
ATOM 508 C CA . LEU A 1 71 ? -4.408 -5.707 -1.073 1.00 88.50 71 LEU A CA 1
ATOM 509 C C . LEU A 1 71 ? -3.775 -7.101 -1.142 1.00 88.50 71 LEU A C 1
ATOM 511 O O . LEU A 1 71 ? -3.194 -7.450 -2.167 1.00 88.50 71 LEU A O 1
ATOM 515 N N . LYS A 1 72 ? -3.905 -7.920 -0.088 1.00 89.94 72 LYS A N 1
ATOM 516 C CA . LYS A 1 72 ? -3.407 -9.306 -0.101 1.00 89.94 72 LYS A CA 1
ATOM 517 C C . LYS A 1 72 ? -4.106 -10.148 -1.161 1.00 89.94 72 LYS A C 1
ATOM 519 O O . LYS A 1 72 ? -3.437 -10.921 -1.841 1.00 89.94 72 LYS A O 1
ATOM 524 N N . VAL A 1 73 ? -5.421 -10.012 -1.318 1.00 89.94 73 VAL A N 1
ATOM 525 C CA . VAL A 1 73 ? -6.165 -10.724 -2.369 1.00 89.94 73 VAL A CA 1
ATOM 526 C C . VAL A 1 73 ? -5.656 -10.319 -3.753 1.00 89.94 73 VAL A C 1
ATOM 528 O O . VAL A 1 73 ? -5.274 -11.191 -4.530 1.00 89.94 73 VAL A O 1
ATOM 531 N N . GLU A 1 74 ? -5.556 -9.021 -4.039 1.00 89.31 74 GLU A N 1
ATOM 532 C CA . GLU A 1 74 ? -5.077 -8.532 -5.339 1.00 89.31 74 GLU A CA 1
ATOM 533 C C . GLU A 1 74 ? -3.625 -8.943 -5.613 1.00 89.31 74 GLU A C 1
ATOM 535 O O . GLU A 1 74 ? -3.309 -9.383 -6.716 1.00 89.31 74 GLU A O 1
ATOM 540 N N . ALA A 1 75 ? -2.749 -8.898 -4.608 1.00 91.06 75 ALA A N 1
ATOM 541 C CA . ALA A 1 75 ? -1.359 -9.329 -4.740 1.00 91.06 75 ALA A CA 1
ATOM 542 C C . ALA A 1 75 ? -1.212 -10.817 -5.107 1.00 91.06 75 ALA A C 1
ATOM 544 O O . ALA A 1 75 ? -0.237 -11.188 -5.753 1.00 91.06 75 ALA A O 1
ATOM 545 N N . ASN A 1 76 ? -2.173 -11.670 -4.730 1.00 89.62 76 ASN A N 1
ATOM 546 C CA . ASN A 1 76 ? -2.193 -13.077 -5.148 1.00 89.62 76 ASN A CA 1
ATOM 547 C C . ASN A 1 76 ? -2.700 -13.268 -6.588 1.00 89.62 76 ASN A C 1
ATOM 549 O O . ASN A 1 76 ? -2.409 -14.290 -7.206 1.00 89.62 76 ASN A O 1
ATOM 553 N N . ILE A 1 77 ? -3.469 -12.314 -7.116 1.00 90.56 77 ILE A N 1
ATOM 554 C CA . ILE A 1 77 ? -4.056 -12.375 -8.463 1.00 90.56 77 ILE A CA 1
ATOM 555 C C . ILE A 1 77 ? -3.122 -11.730 -9.496 1.00 90.56 77 ILE A C 1
ATOM 557 O O . ILE A 1 77 ? -3.028 -12.196 -10.633 1.00 90.56 77 ILE A O 1
ATOM 561 N N . ILE A 1 78 ? -2.423 -10.659 -9.117 1.00 90.94 78 ILE A N 1
ATOM 562 C CA . ILE A 1 78 ? -1.495 -9.932 -9.984 1.00 90.94 78 ILE A CA 1
ATOM 563 C C . ILE A 1 78 ? -0.227 -10.772 -10.183 1.00 90.94 78 ILE A C 1
ATOM 565 O O . ILE A 1 78 ? 0.604 -10.921 -9.286 1.00 90.94 78 ILE A O 1
ATOM 569 N N . LEU A 1 79 ? -0.052 -11.303 -11.393 1.00 93.12 79 LEU A N 1
ATOM 570 C CA . LEU A 1 79 ? 1.159 -12.033 -11.764 1.00 93.12 79 LEU A CA 1
ATOM 571 C C . LEU A 1 79 ? 2.390 -11.124 -11.668 1.00 93.12 79 LEU A C 1
ATOM 573 O O . LEU A 1 79 ? 2.423 -10.040 -12.248 1.00 93.12 79 LEU A O 1
ATOM 577 N N . GLY A 1 80 ? 3.419 -11.595 -10.961 1.00 93.44 80 GLY A N 1
ATOM 578 C CA . GLY A 1 80 ? 4.671 -10.856 -10.793 1.00 93.44 80 GLY A CA 1
ATOM 579 C C . GLY A 1 80 ? 4.585 -9.683 -9.815 1.00 93.44 80 GLY A C 1
ATOM 580 O O . GLY A 1 80 ? 5.419 -8.789 -9.896 1.00 93.44 80 GLY A O 1
ATOM 581 N N . PHE A 1 81 ? 3.597 -9.661 -8.915 1.00 94.44 81 PHE A N 1
ATOM 582 C CA . PHE A 1 81 ? 3.513 -8.662 -7.850 1.00 94.44 81 PHE A CA 1
ATOM 583 C C . PHE A 1 81 ? 4.763 -8.673 -6.952 1.00 94.44 81 PHE A C 1
ATOM 585 O O . PHE A 1 81 ? 5.187 -9.726 -6.471 1.00 94.44 81 PHE A O 1
ATOM 592 N N . ILE A 1 82 ? 5.320 -7.491 -6.683 1.00 94.19 82 ILE A N 1
ATOM 593 C CA . ILE A 1 82 ? 6.536 -7.292 -5.886 1.00 94.19 82 ILE A CA 1
ATOM 594 C C . ILE A 1 82 ? 6.171 -6.575 -4.581 1.00 94.19 82 ILE A C 1
ATOM 596 O O . ILE A 1 82 ? 5.844 -5.385 -4.571 1.00 94.19 82 ILE A O 1
ATOM 600 N N . TRP A 1 83 ? 6.251 -7.283 -3.452 1.00 92.88 83 TRP A N 1
ATOM 601 C CA . TRP A 1 83 ? 5.900 -6.725 -2.140 1.00 92.88 83 TRP A CA 1
ATOM 602 C C . TRP A 1 83 ? 6.827 -5.591 -1.707 1.00 92.88 83 TRP A C 1
ATOM 604 O O . TRP A 1 83 ? 6.357 -4.636 -1.093 1.00 92.88 83 TRP A O 1
ATOM 614 N N . GLU A 1 84 ? 8.107 -5.617 -2.086 1.00 92.50 84 GLU A N 1
ATOM 615 C CA . GLU A 1 84 ? 9.029 -4.515 -1.792 1.00 92.50 84 GLU A CA 1
ATOM 616 C C . GLU A 1 84 ? 8.589 -3.204 -2.460 1.00 92.50 84 GLU A C 1
ATOM 618 O O . GLU A 1 84 ? 8.751 -2.129 -1.883 1.00 92.50 84 GLU A O 1
ATOM 623 N N . LYS A 1 85 ? 7.977 -3.273 -3.651 1.00 92.06 85 LYS A N 1
ATOM 624 C CA . LYS A 1 85 ? 7.404 -2.099 -4.327 1.00 92.06 85 LYS A CA 1
ATOM 625 C C . LYS A 1 85 ? 6.187 -1.584 -3.568 1.00 92.06 85 LYS A C 1
ATOM 627 O O . LYS A 1 85 ? 6.093 -0.386 -3.323 1.00 92.06 85 LYS A O 1
ATOM 632 N N . ALA A 1 86 ? 5.294 -2.474 -3.134 1.00 90.56 86 ALA A N 1
ATOM 633 C CA . ALA A 1 86 ? 4.149 -2.092 -2.308 1.00 90.56 86 ALA A CA 1
ATOM 634 C C . ALA A 1 86 ? 4.581 -1.435 -0.980 1.00 90.56 86 ALA A C 1
ATOM 636 O O . ALA A 1 86 ? 3.977 -0.454 -0.550 1.00 90.56 86 ALA A O 1
ATOM 637 N N . ALA A 1 87 ? 5.658 -1.925 -0.362 1.00 90.94 87 ALA A N 1
ATOM 638 C CA . ALA A 1 87 ? 6.261 -1.342 0.838 1.00 90.94 87 ALA A CA 1
ATOM 639 C C . ALA A 1 87 ? 6.934 0.008 0.606 1.00 90.94 87 ALA A C 1
ATOM 641 O O . ALA A 1 87 ? 6.937 0.851 1.500 1.00 90.94 87 ALA A O 1
ATOM 642 N N . ALA A 1 88 ? 7.447 0.253 -0.596 1.00 90.75 88 ALA A N 1
ATOM 643 C CA . ALA A 1 88 ? 8.030 1.536 -0.961 1.00 90.75 88 ALA A CA 1
ATOM 644 C C . ALA A 1 88 ? 6.982 2.614 -1.293 1.00 90.75 88 ALA A C 1
ATOM 646 O O . ALA A 1 88 ? 7.346 3.790 -1.347 1.00 90.75 88 ALA A O 1
ATOM 647 N N . LEU A 1 89 ? 5.701 2.257 -1.492 1.00 88.56 89 LEU A N 1
ATOM 648 C CA . LEU A 1 89 ? 4.636 3.197 -1.874 1.00 88.56 89 LEU A CA 1
ATOM 649 C C . LEU A 1 89 ? 4.550 4.437 -0.970 1.00 88.56 89 LEU A C 1
ATOM 651 O O . LEU A 1 89 ? 4.528 5.524 -1.533 1.00 88.56 89 LEU A O 1
ATOM 655 N N . PRO A 1 90 ? 4.582 4.355 0.375 1.00 86.31 90 PRO A N 1
ATOM 656 C CA . PRO A 1 90 ? 4.575 5.551 1.225 1.00 86.31 90 PRO A CA 1
ATOM 657 C C . PRO A 1 90 ? 5.771 6.484 1.006 1.00 86.31 90 PRO A C 1
ATOM 659 O O . PRO A 1 90 ? 5.673 7.692 1.193 1.00 86.31 90 PRO A O 1
ATOM 662 N N . THR A 1 91 ? 6.922 5.938 0.610 1.00 88.25 91 THR A N 1
ATOM 663 C CA . THR A 1 91 ? 8.127 6.731 0.337 1.00 88.25 91 THR A CA 1
ATOM 664 C C . THR A 1 91 ? 8.085 7.359 -1.053 1.00 88.25 91 THR A C 1
ATOM 666 O O . THR A 1 91 ? 8.499 8.504 -1.215 1.00 88.25 91 THR A O 1
ATOM 669 N N . VAL A 1 92 ? 7.586 6.636 -2.063 1.00 88.69 92 VAL A N 1
ATOM 670 C CA . VAL A 1 92 ? 7.502 7.153 -3.442 1.00 88.69 92 VAL A CA 1
ATOM 671 C C . VAL A 1 92 ? 6.256 8.011 -3.688 1.00 88.69 92 VAL A C 1
ATOM 673 O O . VAL A 1 92 ? 6.270 8.871 -4.565 1.00 88.69 92 VAL A O 1
ATOM 676 N N . CYS A 1 93 ? 5.199 7.815 -2.901 1.00 87.50 93 CYS A N 1
ATOM 677 C CA . CYS A 1 93 ? 3.947 8.560 -2.934 1.00 87.50 93 CYS A CA 1
ATOM 678 C C . CYS A 1 93 ? 3.774 9.340 -1.625 1.00 87.50 93 CYS A C 1
ATOM 680 O O . CYS A 1 93 ? 3.253 8.816 -0.646 1.00 87.50 93 CYS A O 1
ATOM 682 N N . TYR A 1 94 ? 4.144 10.621 -1.630 1.00 82.00 94 TYR A N 1
ATOM 683 C CA . TYR A 1 94 ? 4.171 11.500 -0.448 1.00 82.00 94 TYR A CA 1
ATOM 684 C C . TYR A 1 94 ? 2.872 11.538 0.394 1.00 82.00 94 TYR A C 1
ATOM 686 O O . TYR A 1 94 ? 2.931 11.729 1.604 1.00 82.00 94 TYR A O 1
ATOM 694 N N . ASN A 1 95 ? 1.700 11.335 -0.222 1.00 79.69 95 ASN A N 1
ATOM 695 C CA . ASN A 1 95 ? 0.390 11.395 0.448 1.00 79.69 95 ASN A CA 1
ATOM 696 C C . ASN A 1 95 ? -0.187 10.020 0.827 1.00 79.69 95 ASN A C 1
ATOM 698 O O . ASN A 1 95 ? -1.352 9.927 1.210 1.00 79.69 95 ASN A O 1
ATOM 702 N N . VAL A 1 96 ? 0.590 8.949 0.680 1.00 82.75 96 VAL A N 1
ATOM 703 C CA . VAL A 1 96 ? 0.159 7.583 0.986 1.00 82.75 96 VAL A CA 1
ATOM 704 C C . VAL A 1 96 ? 0.784 7.171 2.310 1.00 82.75 96 VAL A C 1
ATOM 706 O O . VAL A 1 96 ? 2.001 7.181 2.456 1.00 82.75 96 VAL A O 1
ATOM 709 N N . ASN A 1 97 ? -0.044 6.782 3.278 1.00 80.94 97 ASN A N 1
ATOM 710 C CA . ASN A 1 97 ? 0.426 6.279 4.563 1.00 80.94 97 ASN A CA 1
ATOM 711 C C . ASN A 1 97 ? -0.163 4.896 4.851 1.00 80.94 97 ASN A C 1
ATOM 713 O O . ASN A 1 97 ? -1.371 4.763 5.050 1.00 80.94 97 ASN A O 1
ATOM 717 N N . PHE A 1 98 ? 0.706 3.887 4.921 1.00 81.38 98 PHE A N 1
ATOM 718 C CA . PHE A 1 98 ? 0.380 2.572 5.463 1.00 81.38 98 PHE A CA 1
ATOM 719 C C . PHE A 1 98 ? 1.028 2.458 6.850 1.00 81.38 98 PHE A C 1
ATOM 721 O O . PHE A 1 98 ? 2.238 2.268 6.941 1.00 81.38 98 PHE A O 1
ATOM 728 N N . PRO A 1 99 ? 0.258 2.572 7.946 1.00 81.19 99 PRO A N 1
ATOM 729 C CA . PRO A 1 99 ? 0.787 2.526 9.313 1.00 81.19 99 PRO A CA 1
ATOM 730 C C . PRO A 1 99 ? 1.114 1.096 9.778 1.00 81.19 99 PRO A C 1
ATOM 732 O O . PRO A 1 99 ? 1.215 0.836 10.972 1.00 81.19 99 PRO A O 1
ATOM 735 N N . TYR A 1 100 ? 1.246 0.168 8.835 1.00 85.62 100 TYR A N 1
ATOM 736 C CA . TYR A 1 100 ? 1.519 -1.241 9.051 1.00 85.62 100 TYR A CA 1
ATOM 737 C C . TYR A 1 100 ? 2.443 -1.767 7.942 1.00 85.62 100 TYR A C 1
ATOM 739 O O . TYR A 1 100 ? 2.449 -1.222 6.833 1.00 85.62 100 TYR A O 1
ATOM 747 N N . PRO A 1 101 ? 3.209 -2.839 8.203 1.00 87.19 101 PRO A N 1
ATOM 748 C CA . PRO A 1 101 ? 3.997 -3.510 7.179 1.00 87.19 101 PRO A CA 1
ATOM 749 C C . PRO A 1 101 ? 3.127 -4.018 6.022 1.00 87.19 101 PRO A C 1
ATOM 751 O O . PRO A 1 101 ? 2.259 -4.870 6.200 1.00 87.19 101 PRO A O 1
ATOM 754 N N . THR A 1 102 ? 3.392 -3.549 4.807 1.00 88.12 102 THR A N 1
ATOM 755 C CA . THR A 1 102 ? 2.792 -4.095 3.585 1.00 88.12 102 THR A CA 1
ATOM 756 C C . THR A 1 102 ? 3.604 -5.299 3.110 1.00 88.12 102 THR A C 1
ATOM 758 O O . THR A 1 102 ? 4.544 -5.183 2.327 1.00 88.12 102 THR A O 1
ATOM 761 N N . SER A 1 103 ? 3.252 -6.485 3.610 1.00 89.75 103 SER A N 1
ATOM 762 C CA . SER A 1 103 ? 3.881 -7.751 3.220 1.00 89.75 103 SER A CA 1
ATOM 763 C C . SER A 1 103 ? 2.866 -8.893 3.125 1.00 89.75 103 SER A C 1
ATOM 765 O O . SER A 1 103 ? 1.805 -8.860 3.749 1.00 89.75 103 SER A O 1
ATOM 767 N N . ALA A 1 104 ? 3.217 -9.950 2.386 1.00 89.31 104 ALA A N 1
ATOM 768 C CA . ALA A 1 104 ? 2.369 -11.135 2.236 1.00 89.31 104 ALA A CA 1
ATOM 769 C C . ALA A 1 104 ? 2.024 -11.812 3.577 1.00 89.31 104 ALA A C 1
ATOM 771 O O . ALA A 1 104 ? 0.946 -12.387 3.742 1.00 89.31 104 ALA A O 1
ATOM 772 N N . GLN A 1 105 ? 2.960 -11.763 4.525 1.00 91.00 105 GLN A N 1
ATOM 773 C CA . GLN A 1 105 ? 2.903 -12.496 5.792 1.00 91.00 105 GLN A CA 1
ATOM 774 C C . GLN A 1 105 ? 2.290 -11.673 6.923 1.00 91.00 105 GLN A C 1
ATOM 776 O O . GLN A 1 105 ? 1.955 -12.232 7.962 1.00 91.00 105 GLN A O 1
ATOM 781 N N . PHE A 1 106 ? 2.136 -10.364 6.730 1.00 92.50 106 PHE A N 1
ATOM 782 C CA . PHE A 1 106 ? 1.555 -9.502 7.741 1.00 92.50 106 PHE A CA 1
ATOM 783 C C . PHE A 1 106 ? 0.095 -9.896 8.030 1.00 92.50 106 PHE A C 1
ATOM 785 O O . PHE A 1 106 ? -0.682 -10.204 7.112 1.00 92.50 106 PHE A O 1
ATOM 792 N N . ASP A 1 107 ? -0.255 -9.929 9.317 1.00 91.75 107 ASP A N 1
ATOM 793 C CA . ASP A 1 107 ? -1.587 -10.287 9.797 1.00 91.75 107 ASP A CA 1
ATOM 794 C C . ASP A 1 107 ? -2.486 -9.047 9.830 1.00 91.75 107 ASP A C 1
ATOM 796 O O . ASP A 1 107 ? -2.405 -8.214 10.735 1.00 91.75 107 ASP A O 1
ATOM 800 N N . CYS A 1 108 ? -3.374 -8.947 8.837 1.00 90.00 108 CYS A N 1
ATOM 801 C CA . CYS A 1 108 ? -4.299 -7.828 8.693 1.00 90.00 108 CYS A CA 1
ATOM 802 C C . CYS A 1 108 ? -5.298 -7.689 9.852 1.00 90.00 108 CYS A C 1
ATOM 804 O O . CYS A 1 108 ? -5.922 -6.638 9.958 1.00 90.00 108 CYS A O 1
ATOM 806 N N . SER A 1 109 ? -5.465 -8.699 10.714 1.00 89.62 109 SER A N 1
ATOM 807 C CA . SER A 1 109 ? -6.311 -8.584 11.912 1.00 89.62 109 SER A CA 1
ATOM 808 C C . SER A 1 109 ? -5.692 -7.710 13.011 1.00 89.62 109 SER A C 1
ATOM 810 O O . SER A 1 109 ? -6.392 -7.290 13.929 1.00 89.62 109 SER A O 1
ATOM 8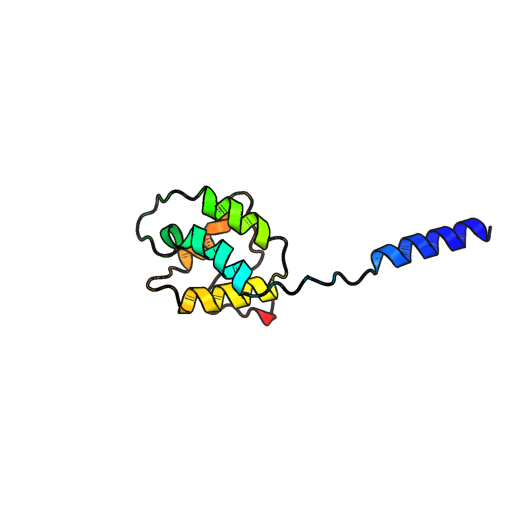12 N N . THR A 1 110 ? -4.393 -7.412 12.903 1.00 89.69 110 THR A N 1
ATOM 813 C CA . THR A 1 110 ? -3.627 -6.614 13.877 1.00 89.69 110 THR A CA 1
ATOM 814 C C . THR A 1 110 ? -3.460 -5.143 13.481 1.00 89.69 110 THR A C 1
ATOM 816 O O . THR A 1 110 ? -2.763 -4.400 14.171 1.00 89.69 110 THR A O 1
ATOM 819 N N . VAL A 1 111 ? -4.077 -4.737 12.363 1.00 82.56 111 VAL A N 1
ATOM 820 C CA . VAL A 1 111 ? -4.075 -3.360 11.833 1.00 82.56 111 VAL A CA 1
ATOM 821 C C . VAL A 1 111 ? -4.918 -2.420 12.683 1.00 82.56 111 VAL A C 1
ATOM 823 O O . VAL A 1 111 ? -6.044 -2.830 13.054 1.00 82.56 111 VAL A O 1
#

Secondary structure (DSSP, 8-state):
-HHHHHHHHHHHHHTT---------HHHHHHHHHTTHHHHT-SSS----HHHHHHHHHHTTS-HHHHHHHHHHHHHHSTT--HHHHHHHHHHSTT---SS--STT--GGG-

pLDDT: mean 78.45, std 15.6, range [41.22, 94.44]

Sequence (111 aa):
MAKIACMVVLCMVVLIAPHTQALIPCVDVKLHIAACVPYLTSLVPLVPLGDCCSSLAAITILDRQTTCNCLKVEANIILGFIWEKAAALPTVCYNVNFPYPTSAQFDCSTV

Radius of gyration: 18.65 Å; chains: 1; bounding box: 42×40×50 Å

Foldseek 3Di:
DVVVVVVVVVVVVVVPPPPPQPLDPLVLLCVLCVLCLCQQQDPDPDDDCVSNLVSQLVPQVGDLLSNLVSLLVVQVVRPRGDQVSVQCSCVVRVNHDNVDRRDNPDDSVVD